Protein AF-A0A1L2ZPQ6-F1 (afdb_monomer_lite)

Structure (mmCIF, N/CA/C/O backbone):
data_AF-A0A1L2ZPQ6-F1
#
_entry.id   AF-A0A1L2ZPQ6-F1
#
loop_
_atom_site.group_PDB
_atom_site.id
_atom_site.type_symbol
_atom_site.label_atom_id
_atom_site.label_alt_id
_atom_site.label_comp_id
_atom_site.label_asym_id
_atom_site.label_entity_id
_atom_site.label_seq_id
_atom_site.pdbx_PDB_ins_code
_atom_site.Cartn_x
_atom_site.Cartn_y
_atom_site.Cartn_z
_atom_site.occupancy
_atom_site.B_iso_or_equiv
_atom_site.auth_seq_id
_atom_site.auth_comp_id
_atom_site.auth_asym_id
_atom_site.auth_atom_id
_atom_site.pdbx_PDB_model_num
ATOM 1 N N . MET A 1 1 ? -3.947 3.774 7.306 1.00 87.19 1 MET A N 1
ATOM 2 C CA . MET A 1 1 ? -2.747 2.980 7.645 1.00 87.19 1 MET A CA 1
ATOM 3 C C . MET A 1 1 ? -2.662 1.661 6.889 1.00 87.19 1 MET A C 1
ATOM 5 O O . MET A 1 1 ? -1.785 1.556 6.052 1.00 87.19 1 MET A O 1
ATOM 9 N N . LEU A 1 2 ? -3.541 0.666 7.101 1.00 93.00 2 LEU A N 1
ATOM 10 C CA . LEU A 1 2 ? -3.457 -0.593 6.323 1.00 93.00 2 LEU A CA 1
ATOM 11 C C . LEU A 1 2 ? -3.565 -0.360 4.811 1.00 93.00 2 LEU A C 1
ATOM 13 O O . LEU A 1 2 ? -2.777 -0.903 4.046 1.00 93.00 2 LEU A O 1
ATOM 17 N N . PHE A 1 3 ? -4.478 0.523 4.399 1.00 93.75 3 PHE A N 1
ATOM 18 C CA . PHE A 1 3 ? -4.581 0.934 3.002 1.00 93.75 3 PHE A CA 1
ATOM 19 C C . PHE A 1 3 ? -3.304 1.626 2.492 1.00 93.75 3 PHE A C 1
ATOM 21 O O . PHE A 1 3 ? -2.886 1.364 1.373 1.00 93.75 3 PHE A O 1
ATOM 28 N N . ASP A 1 4 ? -2.633 2.428 3.329 1.00 93.62 4 ASP A N 1
ATOM 29 C CA . ASP A 1 4 ? -1.338 3.042 2.990 1.00 93.62 4 ASP A CA 1
ATOM 30 C C . ASP A 1 4 ? -0.256 1.996 2.756 1.00 93.62 4 ASP A C 1
ATOM 32 O O . ASP A 1 4 ? 0.502 2.111 1.800 1.00 93.62 4 ASP A O 1
ATOM 36 N N . GLY A 1 5 ? -0.211 0.970 3.610 1.00 94.69 5 GLY A N 1
ATOM 37 C CA . GLY A 1 5 ? 0.672 -0.179 3.443 1.00 94.69 5 GLY A CA 1
ATOM 38 C C . GLY A 1 5 ? 0.410 -0.911 2.129 1.00 94.69 5 GLY A C 1
ATOM 39 O O . GLY A 1 5 ? 1.355 -1.162 1.391 1.00 94.69 5 GLY A O 1
ATOM 40 N N . LEU A 1 6 ? -0.861 -1.170 1.799 1.00 96.25 6 LEU A N 1
ATOM 41 C CA . LEU A 1 6 ? -1.262 -1.845 0.561 1.00 96.25 6 LEU A CA 1
ATOM 42 C C . LEU A 1 6 ? -0.762 -1.102 -0.687 1.00 96.25 6 LEU A C 1
ATOM 44 O O . LEU A 1 6 ? -0.126 -1.699 -1.551 1.00 96.25 6 LEU A O 1
ATOM 48 N N . ILE A 1 7 ? -1.009 0.209 -0.771 1.00 94.88 7 ILE A N 1
ATOM 49 C CA . ILE A 1 7 ? -0.643 1.009 -1.953 1.00 94.88 7 ILE A CA 1
ATOM 50 C C . ILE A 1 7 ? 0.782 1.584 -1.887 1.00 94.88 7 ILE A C 1
ATOM 52 O O . ILE A 1 7 ? 1.220 2.257 -2.820 1.00 94.88 7 ILE A O 1
ATOM 56 N N . GLY A 1 8 ? 1.510 1.360 -0.788 1.00 93.88 8 GLY A N 1
ATOM 57 C CA . GLY A 1 8 ? 2.850 1.904 -0.566 1.00 93.88 8 GLY A CA 1
ATOM 58 C C . GLY A 1 8 ? 2.895 3.433 -0.430 1.00 93.88 8 GLY A C 1
ATOM 59 O O . GLY A 1 8 ? 3.830 4.057 -0.928 1.00 93.88 8 GLY A O 1
ATOM 60 N N . ASN A 1 9 ? 1.897 4.055 0.207 1.00 94.38 9 ASN A N 1
ATOM 61 C CA . ASN A 1 9 ? 1.852 5.508 0.397 1.00 94.38 9 ASN A CA 1
ATOM 62 C C . ASN A 1 9 ? 2.708 5.960 1.594 1.00 94.38 9 ASN A C 1
ATOM 64 O O . ASN A 1 9 ? 2.244 5.989 2.734 1.00 94.38 9 ASN A O 1
ATOM 68 N N . THR A 1 10 ? 3.956 6.351 1.337 1.00 90.31 10 THR A N 1
ATOM 69 C CA . THR A 1 10 ? 4.882 6.821 2.385 1.00 90.31 10 THR A CA 1
ATOM 70 C C . THR A 1 10 ? 4.684 8.282 2.789 1.00 90.31 10 THR A C 1
ATOM 72 O O . THR A 1 10 ? 5.347 8.740 3.716 1.00 90.31 10 THR A O 1
ATOM 75 N N . ASP A 1 11 ? 3.804 9.017 2.110 1.00 89.88 11 ASP A N 1
ATOM 76 C CA . ASP A 1 11 ? 3.617 10.460 2.294 1.00 89.88 11 ASP A CA 1
ATOM 77 C C . ASP A 1 11 ? 2.333 10.796 3.068 1.00 89.88 11 ASP A C 1
ATOM 79 O O . ASP A 1 11 ? 1.702 11.835 2.895 1.00 89.88 11 ASP A O 1
ATOM 83 N N . ARG A 1 12 ? 1.883 9.886 3.937 1.00 88.06 12 ARG A N 1
ATOM 84 C CA . ARG A 1 12 ? 0.717 10.112 4.799 1.00 88.06 12 ARG A CA 1
ATOM 85 C C . ARG A 1 12 ? 1.096 11.025 5.975 1.00 88.06 12 ARG A C 1
ATOM 87 O O . ARG A 1 12 ? 1.412 10.529 7.049 1.00 88.06 12 ARG A O 1
ATOM 94 N N . HIS A 1 13 ? 1.050 12.343 5.778 1.00 86.12 13 HIS A N 1
ATOM 95 C CA . HIS A 1 13 ? 1.210 13.348 6.842 1.00 86.12 13 HIS A CA 1
ATOM 96 C C . HIS A 1 13 ? -0.142 13.937 7.291 1.00 86.12 13 HIS A C 1
ATOM 98 O O . HIS A 1 13 ? -1.192 13.598 6.742 1.00 86.12 13 HIS A O 1
ATOM 104 N N . SER A 1 14 ? -0.132 14.820 8.297 1.00 84.38 14 SER A N 1
ATOM 105 C CA . SER A 1 14 ? -1.335 15.388 8.938 1.00 84.38 14 SER A CA 1
ATOM 106 C C . SER A 1 14 ? -2.313 16.090 7.994 1.00 84.38 14 SER A C 1
ATOM 108 O O . SER A 1 14 ? -3.475 16.235 8.345 1.00 84.38 14 SER A O 1
ATOM 110 N N . ASN A 1 15 ? -1.862 16.515 6.812 1.00 84.38 15 ASN A N 1
ATOM 111 C CA . ASN A 1 15 ? -2.715 17.204 5.842 1.00 84.38 15 ASN A CA 1
ATOM 112 C C . ASN A 1 15 ? -3.335 16.238 4.825 1.00 84.38 15 ASN A C 1
ATOM 114 O O . ASN A 1 15 ? -4.235 16.647 4.106 1.00 84.38 15 ASN A O 1
ATOM 118 N N . ASN A 1 16 ? -2.898 14.972 4.783 1.00 88.31 16 ASN A N 1
ATOM 119 C CA . ASN A 1 16 ? -3.357 13.961 3.819 1.00 88.31 16 ASN A CA 1
ATOM 120 C C . ASN A 1 16 ? -4.459 13.061 4.401 1.00 88.31 16 ASN A C 1
ATOM 122 O O . ASN A 1 16 ? -4.679 11.939 3.944 1.00 88.31 16 ASN A O 1
ATOM 126 N N . TRP A 1 17 ? -5.118 13.518 5.462 1.00 88.69 17 TRP A N 1
ATOM 127 C CA . TRP A 1 17 ? -6.338 12.948 6.018 1.00 88.69 17 TRP A CA 1
ATOM 128 C C . TRP A 1 17 ? -7.066 14.038 6.804 1.00 88.69 17 TRP A C 1
ATOM 130 O O . TRP A 1 17 ? -6.463 15.022 7.225 1.00 88.69 17 TRP A O 1
ATOM 140 N N . ALA A 1 18 ? -8.371 13.879 6.990 1.00 91.19 18 ALA A N 1
ATOM 141 C CA . ALA A 1 18 ? -9.170 14.859 7.708 1.00 91.19 18 ALA A CA 1
ATOM 142 C C . ALA A 1 18 ? -10.317 14.188 8.458 1.00 91.19 18 ALA A C 1
ATOM 144 O O . ALA A 1 18 ? -10.703 13.052 8.170 1.00 91.19 18 ALA A O 1
ATOM 145 N N . ILE A 1 19 ? -10.874 14.923 9.413 1.00 92.94 19 ILE A N 1
ATOM 146 C CA . ILE A 1 19 ? -12.116 14.573 10.090 1.00 92.94 19 ILE A CA 1
ATOM 147 C C . ILE A 1 19 ? -13.196 15.514 9.568 1.00 92.94 19 ILE A C 1
ATOM 149 O O . ILE A 1 19 ? -13.073 16.732 9.670 1.00 92.94 19 ILE A O 1
ATOM 153 N N . GLU A 1 20 ? -14.268 14.945 9.033 1.00 92.94 20 GLU A N 1
ATOM 154 C CA . GLU A 1 20 ? -15.482 15.684 8.727 1.00 92.94 20 GLU A CA 1
ATOM 155 C C . GLU A 1 20 ? -16.216 16.004 10.027 1.00 92.94 20 GLU A C 1
ATOM 157 O O . GLU A 1 20 ? -16.639 15.112 10.776 1.00 92.94 20 GLU A O 1
ATOM 162 N N . VAL A 1 21 ? -16.375 17.301 10.282 1.00 92.88 21 VAL A N 1
ATOM 163 C CA . VAL A 1 21 ? -17.127 17.833 11.415 1.00 92.88 21 VAL A CA 1
ATOM 164 C C . VAL A 1 21 ? -18.413 18.435 10.874 1.00 92.88 21 VAL A C 1
ATOM 166 O O . VAL A 1 21 ? -18.398 19.376 10.086 1.00 92.88 21 VAL A O 1
ATOM 169 N N . THR A 1 22 ? -19.549 17.887 11.295 1.00 92.31 22 THR A N 1
ATOM 170 C CA . THR A 1 22 ? -20.865 18.474 11.028 1.00 92.31 22 THR A CA 1
ATOM 171 C C . THR A 1 22 ? -21.508 18.817 12.360 1.00 92.31 22 THR A C 1
ATOM 173 O O . THR A 1 22 ? -21.640 17.944 13.218 1.00 92.31 22 THR A O 1
ATOM 176 N N . LEU A 1 23 ? -21.915 20.078 12.534 1.00 91.94 23 LEU A N 1
ATOM 177 C CA . LEU A 1 23 ? -22.556 20.551 13.762 1.00 91.94 23 LEU A CA 1
ATOM 178 C C . LEU A 1 23 ? -23.740 19.648 14.141 1.00 91.94 23 LEU A C 1
ATOM 180 O O . LEU A 1 23 ? -24.589 19.327 13.309 1.00 91.94 23 LEU A O 1
ATOM 184 N N . GLY A 1 24 ? -23.766 19.207 15.399 1.00 90.69 24 GLY A N 1
ATOM 185 C CA . GLY A 1 24 ? -24.801 18.312 15.922 1.00 90.69 24 GLY A CA 1
ATOM 186 C C . GLY A 1 24 ? -24.706 16.849 15.464 1.00 90.69 24 GLY A C 1
ATOM 187 O O . GLY A 1 24 ? -25.579 16.057 15.811 1.00 90.69 24 GLY A O 1
ATOM 188 N N . LYS A 1 25 ? -23.670 16.450 14.711 1.00 92.06 25 LYS A N 1
ATOM 189 C CA . LYS A 1 25 ? -23.434 15.053 14.306 1.00 92.06 25 LYS A CA 1
ATOM 190 C C . LYS A 1 25 ? -22.112 14.530 14.860 1.00 92.06 25 LYS A C 1
ATOM 192 O O . LYS A 1 25 ? -21.226 15.282 15.249 1.00 92.06 25 LYS A O 1
ATOM 197 N N . LYS A 1 26 ? -21.975 13.201 14.875 1.00 92.69 26 LYS A N 1
ATOM 198 C CA . LYS A 1 26 ? -20.705 12.546 15.205 1.00 92.69 26 LYS A CA 1
ATOM 199 C C . LYS A 1 26 ? -19.673 12.844 14.121 1.00 92.69 26 LYS A C 1
ATOM 201 O O . LYS A 1 26 ? -19.978 12.695 12.937 1.00 92.69 26 LYS A O 1
ATOM 206 N N . ASN A 1 27 ? -18.465 13.180 14.557 1.00 94.19 27 ASN A N 1
ATOM 207 C CA . ASN A 1 27 ? -17.293 13.308 13.701 1.00 94.19 27 ASN A CA 1
ATOM 208 C C . ASN A 1 27 ? -17.046 12.006 12.929 1.00 94.19 27 ASN A C 1
ATOM 210 O O . ASN A 1 27 ? -17.218 10.909 13.472 1.00 94.19 27 ASN A O 1
ATOM 214 N N . ARG A 1 28 ? -16.640 12.128 11.665 1.00 92.44 28 ARG A N 1
ATOM 215 C CA . ARG A 1 28 ? -16.319 10.992 10.789 1.00 92.44 28 ARG A CA 1
ATOM 216 C C . ARG A 1 28 ? -14.964 11.209 10.143 1.00 92.44 28 ARG A C 1
ATOM 218 O O . ARG A 1 28 ? -14.554 12.345 9.945 1.00 92.44 28 ARG A O 1
ATOM 225 N N . LEU A 1 29 ? -14.270 10.128 9.806 1.00 90.56 29 LEU A N 1
ATOM 226 C CA . LEU A 1 29 ? -13.108 10.246 8.933 1.00 90.56 29 LEU A CA 1
ATOM 227 C C . LEU A 1 29 ? -13.599 10.684 7.548 1.00 90.56 29 LEU A C 1
ATOM 229 O O . LEU A 1 29 ? -14.547 10.086 7.032 1.00 90.56 29 LEU A O 1
ATOM 233 N N . ALA A 1 30 ? -12.969 11.706 6.975 1.00 91.75 30 ALA A N 1
ATOM 234 C CA . ALA A 1 30 ? -13.209 12.085 5.589 1.00 91.75 30 ALA A CA 1
ATOM 235 C C . ALA A 1 30 ? -12.848 10.917 4.649 1.00 91.75 30 ALA A C 1
ATOM 237 O O . ALA A 1 30 ? -12.008 10.078 5.009 1.00 91.75 30 ALA A O 1
ATOM 238 N N . PRO A 1 31 ? -13.426 10.850 3.437 1.00 89.81 31 PRO A N 1
ATOM 239 C CA . PRO A 1 31 ? -12.914 9.982 2.382 1.00 89.81 31 PRO A CA 1
ATOM 240 C C . PRO A 1 31 ? -11.397 10.137 2.246 1.00 89.81 31 PRO A C 1
ATOM 242 O O . PRO A 1 31 ? -10.868 11.234 2.403 1.00 89.81 31 PRO A O 1
ATOM 245 N N . SER A 1 32 ? -10.674 9.049 1.983 1.00 89.06 32 SER A N 1
ATOM 246 C CA . SER A 1 32 ? -9.223 9.137 1.826 1.00 89.06 32 SER A CA 1
ATOM 247 C C . SER A 1 32 ? -8.873 9.950 0.579 1.00 89.06 32 SER A C 1
ATOM 249 O O . SER A 1 32 ? -9.458 9.742 -0.483 1.00 89.06 32 SER A O 1
ATOM 251 N N . PHE A 1 33 ? -7.903 10.852 0.698 1.00 89.50 33 PHE A N 1
ATOM 252 C CA . PHE A 1 33 ? -7.455 11.707 -0.398 1.00 89.50 33 PHE A CA 1
ATOM 253 C C . PHE A 1 33 ? -5.927 11.799 -0.435 1.00 89.50 33 PHE A C 1
ATOM 255 O O . PHE A 1 33 ? -5.235 11.290 0.454 1.00 89.50 33 PHE A O 1
ATOM 262 N N . ASP A 1 34 ? -5.433 12.411 -1.510 1.00 87.19 34 ASP A N 1
ATOM 263 C CA . ASP A 1 34 ? -4.018 12.614 -1.820 1.00 87.19 34 ASP A CA 1
ATOM 264 C C . ASP A 1 34 ? -3.174 11.331 -1.701 1.00 87.19 34 ASP A C 1
ATOM 266 O O . ASP A 1 34 ? -2.559 11.001 -0.683 1.00 87.19 34 ASP A O 1
ATOM 270 N N . HIS A 1 35 ? -3.242 10.514 -2.751 1.00 88.38 35 HIS A N 1
ATOM 271 C CA . HIS A 1 35 ? -2.452 9.284 -2.892 1.00 88.38 35 HIS A CA 1
ATOM 272 C C . HIS A 1 35 ? -1.497 9.385 -4.085 1.00 88.38 35 HIS A C 1
ATOM 274 O O . HIS A 1 35 ? -1.035 8.371 -4.606 1.00 88.38 35 HIS A O 1
ATOM 280 N N . ALA A 1 36 ? -1.217 10.610 -4.544 1.00 84.25 36 ALA A N 1
ATOM 281 C CA . ALA A 1 36 ? -0.510 10.868 -5.794 1.00 84.25 36 ALA A CA 1
ATOM 282 C C . ALA A 1 36 ? 0.960 10.422 -5.771 1.00 84.25 36 ALA A C 1
ATOM 284 O O . ALA A 1 36 ? 1.587 10.363 -6.823 1.00 84.25 36 ALA A O 1
ATOM 285 N N . THR A 1 37 ? 1.508 10.095 -4.599 1.00 84.81 37 THR A N 1
ATOM 286 C CA . THR A 1 37 ? 2.884 9.618 -4.393 1.00 84.81 37 THR A CA 1
ATOM 287 C C . THR A 1 37 ? 2.979 8.101 -4.163 1.00 84.81 37 THR A C 1
ATOM 289 O O . THR A 1 37 ? 4.079 7.571 -3.999 1.00 84.81 37 THR A O 1
ATOM 292 N N . ALA A 1 38 ? 1.850 7.385 -4.190 1.00 91.06 38 ALA A N 1
ATOM 293 C CA . ALA A 1 38 ? 1.770 5.941 -3.971 1.00 91.06 38 ALA A CA 1
ATOM 294 C C . ALA A 1 38 ? 2.128 5.111 -5.226 1.00 91.06 38 ALA A C 1
ATOM 296 O O . ALA A 1 38 ? 2.460 5.643 -6.288 1.00 91.06 38 ALA A O 1
ATOM 297 N N . MET A 1 39 ? 2.055 3.778 -5.106 1.00 91.69 39 MET A N 1
ATOM 298 C CA . MET A 1 39 ? 2.137 2.820 -6.224 1.00 91.69 39 MET A CA 1
ATOM 299 C C . MET A 1 39 ? 3.411 2.942 -7.078 1.00 91.69 39 MET A C 1
ATOM 301 O O . MET A 1 39 ? 3.399 2.713 -8.286 1.00 91.69 39 MET A O 1
ATOM 305 N N . ALA A 1 40 ? 4.526 3.334 -6.453 1.00 90.56 40 ALA A N 1
ATOM 306 C CA . ALA A 1 40 ? 5.821 3.515 -7.111 1.00 90.56 40 ALA A CA 1
ATOM 307 C C . ALA A 1 40 ? 5.814 4.502 -8.300 1.00 90.56 40 ALA A C 1
ATOM 309 O O . ALA A 1 40 ? 6.672 4.415 -9.179 1.00 90.56 40 ALA A O 1
ATOM 310 N N . I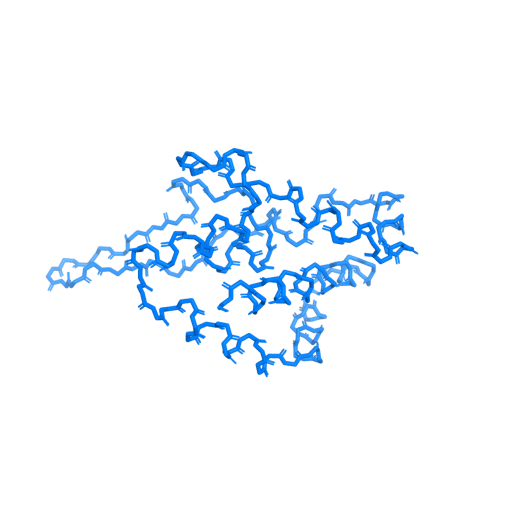LE A 1 41 ? 4.903 5.481 -8.323 1.00 86.94 41 ILE A N 1
ATOM 311 C CA . ILE A 1 41 ? 4.766 6.466 -9.415 1.00 86.94 41 ILE A CA 1
ATOM 312 C C . ILE A 1 41 ? 6.036 7.303 -9.678 1.00 86.94 41 ILE A C 1
ATOM 314 O O . ILE A 1 41 ? 6.269 7.803 -10.787 1.00 86.94 41 ILE A O 1
ATOM 318 N N . THR A 1 42 ? 6.897 7.429 -8.667 1.00 87.12 42 THR A N 1
ATOM 319 C CA . THR A 1 42 ? 8.203 8.096 -8.750 1.00 87.12 42 THR A CA 1
ATOM 320 C C . THR A 1 42 ? 9.277 7.231 -9.424 1.00 87.12 42 THR A C 1
ATOM 322 O O . THR A 1 42 ? 10.295 7.760 -9.872 1.00 87.12 42 THR A O 1
ATOM 325 N N . SER A 1 43 ? 9.053 5.922 -9.583 1.00 89.94 43 SER A N 1
ATOM 326 C CA . SER A 1 43 ? 9.931 5.018 -10.334 1.00 89.94 43 SER A CA 1
ATOM 327 C C . SER A 1 43 ? 9.641 5.130 -11.835 1.00 89.94 43 SER A C 1
ATOM 329 O O . SER A 1 43 ? 8.597 4.695 -12.334 1.00 89.94 43 SER A O 1
ATOM 331 N N . ARG A 1 44 ? 10.569 5.747 -12.574 1.00 89.75 44 ARG A N 1
ATOM 332 C CA . ARG A 1 44 ? 10.436 6.083 -14.004 1.00 89.75 44 ARG A CA 1
ATOM 333 C C . ARG A 1 44 ? 11.649 5.604 -14.809 1.00 89.75 44 ARG A C 1
ATOM 335 O O . ARG A 1 44 ? 12.706 5.349 -14.232 1.00 89.75 44 ARG A O 1
ATOM 342 N N . GLY A 1 45 ? 11.481 5.490 -16.130 1.00 91.75 45 GLY A N 1
ATOM 343 C CA . GLY A 1 45 ? 12.538 5.087 -17.068 1.00 91.75 45 GLY A CA 1
ATOM 344 C C . GLY A 1 45 ? 13.238 3.787 -16.661 1.00 91.75 45 GLY A C 1
ATOM 345 O O . GLY A 1 45 ? 12.592 2.863 -16.162 1.00 91.75 45 GLY A O 1
ATOM 346 N N . ALA A 1 46 ? 14.568 3.768 -16.773 1.00 92.56 46 ALA A N 1
ATOM 347 C CA . ALA A 1 46 ? 15.410 2.606 -16.477 1.00 92.56 46 ALA A CA 1
ATOM 348 C C . ALA A 1 46 ? 15.195 2.015 -15.071 1.00 92.56 46 ALA A C 1
ATOM 350 O O . ALA A 1 46 ? 15.273 0.802 -14.888 1.00 92.56 46 ALA A O 1
ATOM 351 N N . ARG A 1 47 ? 14.871 2.841 -14.061 1.00 92.19 47 ARG A N 1
ATOM 352 C CA . ARG A 1 47 ? 14.584 2.336 -12.706 1.00 92.19 47 ARG A CA 1
ATOM 353 C C . ARG A 1 47 ? 13.349 1.438 -12.694 1.00 92.19 47 ARG A C 1
ATOM 355 O O . ARG A 1 47 ? 13.345 0.424 -12.007 1.00 92.19 47 ARG A O 1
ATOM 362 N N . ARG A 1 48 ? 12.301 1.816 -13.429 1.00 94.44 48 ARG A N 1
ATOM 363 C CA . ARG A 1 48 ? 11.069 1.026 -13.538 1.00 94.44 48 ARG A CA 1
ATOM 364 C C . ARG A 1 48 ? 11.317 -0.264 -14.303 1.00 94.44 48 ARG A C 1
ATOM 366 O O . ARG A 1 48 ? 10.877 -1.314 -13.858 1.00 94.44 48 ARG A O 1
ATOM 373 N N . GLU A 1 49 ? 12.012 -0.172 -15.430 1.00 92.44 49 GLU A N 1
ATOM 374 C CA . GLU A 1 49 ? 12.348 -1.333 -16.258 1.00 92.44 49 GLU A CA 1
ATOM 375 C C . GLU A 1 49 ? 13.160 -2.353 -15.465 1.00 92.44 49 GLU A C 1
ATOM 377 O O . GLU A 1 49 ? 12.815 -3.530 -15.461 1.00 92.44 49 GLU A O 1
ATOM 382 N N . LYS A 1 50 ? 14.152 -1.888 -14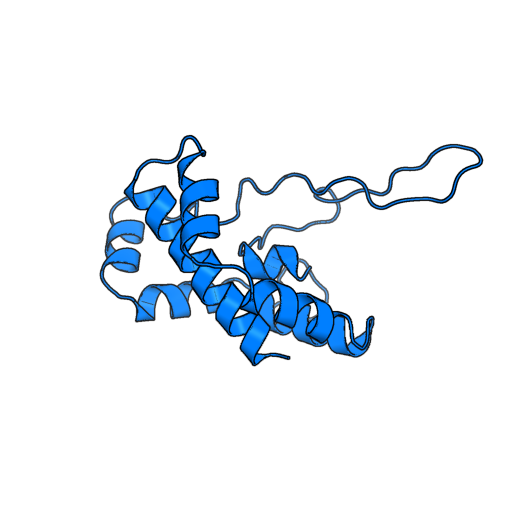.695 1.00 93.19 50 LYS A N 1
ATOM 383 C CA . LYS A 1 50 ? 14.926 -2.744 -13.796 1.00 93.19 50 LYS A CA 1
ATOM 384 C C . LYS A 1 50 ? 14.047 -3.442 -12.756 1.00 93.19 50 LYS A C 1
ATOM 386 O O . LYS A 1 50 ? 14.165 -4.647 -12.580 1.00 93.19 50 LYS A O 1
ATOM 391 N N . LEU A 1 51 ? 13.152 -2.706 -12.090 1.00 93.56 51 LEU A N 1
ATOM 392 C CA . LEU A 1 51 ? 12.232 -3.297 -11.109 1.00 93.56 51 LEU A CA 1
ATOM 393 C C . LEU A 1 51 ? 11.308 -4.344 -11.745 1.00 93.56 51 LEU A C 1
ATOM 395 O O . LEU A 1 51 ? 11.035 -5.363 -11.130 1.00 93.56 51 LEU A O 1
ATOM 399 N N . LEU A 1 52 ? 10.837 -4.108 -12.970 1.00 93.19 52 LEU A N 1
ATOM 400 C CA . LEU A 1 52 ? 9.962 -5.044 -13.682 1.00 93.19 52 LEU A CA 1
ATOM 401 C C . LEU A 1 52 ? 10.691 -6.275 -14.235 1.00 93.19 52 LEU A C 1
ATOM 403 O O . LEU A 1 52 ? 10.036 -7.277 -14.513 1.00 93.19 52 LEU A O 1
ATOM 407 N N . ALA A 1 53 ? 12.007 -6.196 -14.432 1.00 93.50 53 ALA A N 1
ATOM 408 C CA . ALA A 1 53 ? 12.825 -7.310 -14.903 1.00 93.50 53 ALA A CA 1
ATOM 409 C C . ALA A 1 53 ? 13.210 -8.288 -13.777 1.00 93.50 53 ALA A C 1
ATOM 411 O O . ALA A 1 53 ? 13.530 -9.441 -14.053 1.00 93.50 53 ALA A O 1
ATOM 412 N N . GLU A 1 54 ? 13.166 -7.845 -12.518 1.00 91.81 54 GLU A N 1
ATOM 413 C CA . GLU A 1 54 ? 13.621 -8.603 -11.351 1.00 91.81 54 GLU A CA 1
ATOM 414 C C . GLU A 1 54 ? 12.492 -8.696 -10.306 1.00 91.81 54 GLU A C 1
ATOM 416 O O . GLU A 1 54 ? 12.321 -7.758 -9.523 1.00 91.81 54 GLU A O 1
ATOM 421 N N . PRO A 1 55 ? 11.743 -9.816 -10.220 1.00 82.88 55 PRO A N 1
ATOM 422 C CA . PRO A 1 55 ? 10.655 -9.969 -9.245 1.00 82.88 55 PRO A CA 1
ATOM 423 C C . PRO A 1 55 ? 11.086 -9.694 -7.795 1.00 82.88 55 PRO A C 1
ATOM 425 O O . PRO A 1 55 ? 10.403 -8.980 -7.064 1.00 82.88 55 PRO A O 1
ATOM 428 N N . GLN A 1 56 ? 12.276 -10.164 -7.399 1.00 91.19 56 GLN A N 1
ATOM 429 C CA . GLN A 1 56 ? 12.843 -9.878 -6.075 1.00 91.19 56 GLN A CA 1
ATOM 430 C C . GLN A 1 56 ? 13.078 -8.374 -5.848 1.00 91.19 56 GLN A C 1
ATOM 432 O O . GLN A 1 56 ? 12.909 -7.871 -4.738 1.00 91.19 56 GLN A O 1
ATOM 437 N N . GLY A 1 57 ? 13.400 -7.625 -6.906 1.00 91.62 57 GLY A N 1
ATOM 438 C CA . GLY A 1 57 ? 13.571 -6.176 -6.852 1.00 91.62 57 GLY A CA 1
ATOM 439 C C . GLY A 1 57 ? 12.284 -5.435 -6.479 1.00 91.62 57 GLY A C 1
ATOM 440 O O . GLY A 1 57 ? 12.355 -4.387 -5.833 1.00 91.62 57 GLY A O 1
ATOM 441 N N . ILE A 1 58 ? 11.113 -5.981 -6.825 1.00 94.06 58 ILE A N 1
ATOM 442 C CA . ILE A 1 58 ? 9.803 -5.431 -6.439 1.00 94.06 58 ILE A CA 1
ATOM 443 C C . ILE A 1 58 ? 9.590 -5.583 -4.934 1.00 94.06 58 ILE A C 1
ATOM 445 O O . ILE A 1 58 ? 9.258 -4.600 -4.268 1.00 94.06 58 ILE A O 1
ATOM 449 N N . PHE A 1 59 ? 9.848 -6.773 -4.387 1.00 94.38 59 PHE A N 1
ATOM 450 C CA . PHE A 1 59 ? 9.769 -7.015 -2.946 1.00 94.38 59 PHE A CA 1
ATOM 451 C C . PHE A 1 59 ? 10.737 -6.107 -2.176 1.00 94.38 59 PHE A C 1
ATOM 453 O O . PHE A 1 59 ? 10.327 -5.372 -1.275 1.00 94.38 59 PHE A O 1
ATOM 460 N N . ASP A 1 60 ? 12.005 -6.067 -2.592 1.00 94.12 60 ASP A N 1
ATOM 461 C CA . ASP A 1 60 ? 13.041 -5.235 -1.973 1.00 94.12 60 ASP A CA 1
ATOM 462 C C . ASP A 1 60 ? 12.704 -3.739 -2.036 1.00 94.12 60 ASP A C 1
ATOM 464 O O . ASP A 1 60 ? 13.059 -2.963 -1.143 1.00 94.12 60 ASP A O 1
ATOM 468 N N . PHE A 1 61 ? 12.033 -3.304 -3.103 1.00 93.75 61 PHE A N 1
ATOM 469 C CA . PHE A 1 61 ? 11.507 -1.951 -3.216 1.00 93.75 61 PHE A CA 1
ATOM 470 C C . PHE A 1 61 ? 10.344 -1.724 -2.241 1.00 93.75 61 PHE A C 1
ATOM 472 O O . PHE A 1 61 ? 10.334 -0.715 -1.532 1.00 93.75 61 PHE A O 1
ATOM 479 N N . ALA A 1 62 ? 9.393 -2.654 -2.166 1.00 94.06 62 ALA A N 1
ATOM 480 C CA . ALA A 1 62 ? 8.205 -2.547 -1.325 1.00 94.06 62 ALA A CA 1
ATOM 481 C C . ALA A 1 62 ? 8.547 -2.504 0.176 1.00 94.06 62 ALA A C 1
ATOM 483 O O . ALA A 1 62 ? 8.000 -1.681 0.913 1.00 94.06 62 ALA A O 1
ATOM 484 N N . VAL A 1 63 ? 9.510 -3.307 0.646 1.00 93.94 63 VAL A N 1
ATOM 485 C CA . VAL A 1 63 ? 9.956 -3.285 2.057 1.00 93.94 63 VAL A CA 1
ATOM 486 C C . VAL A 1 63 ? 10.701 -1.996 2.431 1.00 93.94 63 VAL A C 1
ATOM 488 O O . VAL A 1 63 ? 10.764 -1.624 3.605 1.00 93.94 63 VAL A O 1
ATOM 491 N N . LYS A 1 64 ? 11.245 -1.269 1.444 1.00 92.50 64 LYS A N 1
ATOM 492 C CA . LYS A 1 64 ? 11.909 0.029 1.653 1.00 92.50 64 LYS A CA 1
ATOM 493 C C . LYS A 1 64 ? 10.929 1.189 1.817 1.00 92.50 64 LYS A C 1
ATOM 495 O O . LYS A 1 64 ? 11.363 2.263 2.236 1.00 92.50 64 LYS A O 1
ATOM 500 N N . ALA A 1 65 ? 9.638 1.003 1.545 1.00 91.38 65 ALA A N 1
ATOM 501 C CA . ALA A 1 65 ? 8.614 1.985 1.884 1.00 91.38 65 ALA A CA 1
ATOM 502 C C . ALA A 1 65 ? 8.476 2.060 3.415 1.00 91.38 65 ALA A C 1
ATOM 504 O O . ALA A 1 65 ? 7.824 1.218 4.025 1.00 91.38 65 ALA A O 1
ATOM 505 N N . ARG A 1 66 ? 9.149 3.025 4.056 1.00 93.19 66 ARG A N 1
ATOM 506 C CA . ARG A 1 66 ? 9.207 3.164 5.523 1.00 93.19 66 ARG A CA 1
ATOM 507 C C . ARG A 1 66 ? 8.054 4.004 6.073 1.00 93.19 66 ARG A C 1
ATOM 509 O O . ARG A 1 66 ? 7.632 4.967 5.437 1.00 93.19 66 ARG A O 1
ATOM 516 N N . ALA A 1 67 ? 7.626 3.713 7.300 1.00 93.44 67 ALA A N 1
ATOM 517 C CA . ALA A 1 67 ? 6.585 4.455 8.020 1.00 93.44 67 ALA A CA 1
ATOM 518 C C . ALA A 1 67 ? 7.103 5.773 8.643 1.00 93.44 67 ALA A C 1
ATOM 520 O O . ALA A 1 67 ? 6.819 6.076 9.794 1.00 93.44 67 ALA A O 1
ATOM 521 N N . ARG A 1 68 ? 7.886 6.569 7.901 1.00 92.12 68 ARG A N 1
ATOM 522 C CA . ARG A 1 68 ? 8.611 7.744 8.439 1.00 92.12 68 ARG A CA 1
ATOM 523 C C . ARG A 1 68 ? 7.718 8.843 9.015 1.00 92.12 68 ARG A C 1
ATOM 525 O O . ARG A 1 68 ? 8.180 9.588 9.867 1.00 92.12 68 ARG A O 1
ATOM 532 N N . GLN A 1 69 ? 6.480 8.937 8.539 1.00 90.94 69 GLN A N 1
ATOM 533 C CA . GLN A 1 69 ? 5.502 9.925 9.002 1.00 90.94 69 GLN A CA 1
ATOM 534 C C . GLN A 1 69 ? 4.833 9.534 10.329 1.00 90.94 69 GLN A C 1
ATOM 536 O O . GLN A 1 69 ? 4.014 10.288 10.846 1.00 90.94 69 GLN A O 1
ATOM 541 N N . PHE A 1 70 ? 5.153 8.355 10.869 1.00 90.25 70 PHE A N 1
ATOM 542 C CA . PHE A 1 70 ? 4.566 7.834 12.094 1.00 90.25 70 PHE A CA 1
ATOM 543 C C . PHE A 1 70 ? 5.623 7.705 13.190 1.00 90.25 70 PHE A C 1
ATOM 545 O O . PHE A 1 70 ? 6.783 7.370 12.925 1.00 90.25 70 PHE A O 1
ATOM 552 N N . GLU A 1 71 ? 5.200 7.952 14.427 1.00 89.75 71 GLU A N 1
ATOM 553 C CA . GLU A 1 71 ? 6.029 7.789 15.620 1.00 89.75 71 GLU A CA 1
ATOM 554 C C . GLU A 1 71 ? 6.595 6.363 15.683 1.00 89.75 71 GLU A C 1
ATOM 556 O O . GLU A 1 71 ? 5.883 5.390 15.420 1.00 89.75 71 GLU A O 1
ATOM 561 N N . ASP A 1 72 ? 7.903 6.247 15.930 1.00 89.75 72 ASP A N 1
ATOM 562 C CA . ASP A 1 72 ? 8.673 4.993 15.914 1.00 89.75 72 ASP A CA 1
ATOM 563 C C . ASP A 1 72 ? 8.599 4.173 14.608 1.00 89.75 72 ASP A C 1
ATOM 565 O O . ASP A 1 72 ? 8.912 2.977 14.569 1.00 89.75 72 ASP A O 1
ATOM 569 N N . GLY A 1 73 ? 8.199 4.802 13.498 1.00 91.25 73 GLY A N 1
ATOM 570 C CA . GLY A 1 73 ? 8.011 4.135 12.210 1.00 91.25 73 GLY A CA 1
ATOM 571 C C . GLY A 1 73 ? 9.232 4.121 11.287 1.00 91.25 73 GLY A C 1
ATOM 572 O O . GLY A 1 73 ? 9.241 3.398 10.290 1.00 91.25 73 GLY A O 1
ATOM 573 N N . GLN A 1 74 ? 10.292 4.874 11.597 1.00 90.38 74 GLN A N 1
ATOM 574 C CA . GLN A 1 74 ? 11.426 5.067 10.678 1.00 90.38 74 GLN A CA 1
ATOM 575 C C . GLN A 1 74 ? 12.176 3.771 10.326 1.00 90.38 74 GLN A C 1
ATOM 577 O O . GLN A 1 74 ? 12.660 3.622 9.201 1.00 90.38 74 GLN A O 1
ATOM 582 N N . SER A 1 75 ? 12.249 2.827 11.266 1.00 91.50 75 SER A N 1
ATOM 583 C CA . SER A 1 75 ? 12.944 1.543 11.112 1.00 91.50 75 SER A CA 1
ATOM 584 C C . SER A 1 75 ? 12.053 0.418 10.584 1.00 91.50 75 SER A C 1
ATOM 586 O O . SER A 1 75 ? 12.552 -0.666 10.286 1.00 91.50 75 SER A O 1
ATOM 588 N N . LYS A 1 76 ? 10.749 0.656 10.407 1.00 94.19 76 LYS A N 1
ATOM 589 C CA . LYS A 1 76 ? 9.774 -0.357 9.983 1.00 94.19 76 LYS A CA 1
ATOM 590 C C . LYS A 1 76 ? 9.290 -0.074 8.570 1.00 94.19 76 LYS A C 1
ATOM 592 O O . LYS A 1 76 ? 9.174 1.085 8.161 1.00 94.19 76 LYS A O 1
ATOM 597 N N . SER A 1 77 ? 9.038 -1.128 7.799 1.00 95.38 77 SER A N 1
ATOM 598 C CA . SER A 1 77 ? 8.290 -0.940 6.560 1.00 95.38 77 SER A CA 1
ATOM 599 C C . SER A 1 77 ? 6.858 -0.509 6.899 1.00 95.38 77 SER A C 1
ATOM 601 O O . SER A 1 77 ? 6.360 -0.751 8.001 1.00 95.38 77 SER A O 1
ATOM 603 N N . LEU A 1 78 ? 6.191 0.153 5.961 1.00 95.25 78 LEU A N 1
ATOM 604 C CA . LEU A 1 78 ? 4.851 0.687 6.158 1.00 95.25 78 LEU A CA 1
ATOM 605 C C . LEU A 1 78 ? 3.821 -0.419 6.418 1.00 95.25 78 LEU A C 1
ATOM 607 O O . LEU A 1 78 ? 2.936 -0.234 7.250 1.00 95.25 78 LEU A O 1
ATOM 611 N N . VAL A 1 79 ? 3.974 -1.574 5.762 1.00 96.75 79 VAL A N 1
ATOM 612 C CA . VAL A 1 79 ? 3.144 -2.764 6.001 1.00 96.75 79 VAL A CA 1
ATOM 613 C C . VAL A 1 79 ? 3.342 -3.281 7.426 1.00 96.75 79 VAL A C 1
ATOM 615 O O . VAL A 1 79 ? 2.364 -3.384 8.163 1.00 96.75 79 VAL A O 1
ATOM 618 N N . ASP A 1 80 ? 4.587 -3.520 7.851 1.00 95.94 80 ASP A N 1
ATOM 619 C CA . ASP A 1 80 ? 4.862 -4.091 9.179 1.00 95.94 80 ASP A CA 1
ATOM 620 C C . ASP A 1 80 ? 4.413 -3.139 10.293 1.00 95.94 80 ASP A C 1
ATOM 622 O O . ASP A 1 80 ? 3.854 -3.564 11.307 1.00 95.94 80 ASP A O 1
ATOM 626 N N . TYR A 1 81 ? 4.622 -1.833 10.089 1.00 95.81 81 TYR A N 1
ATOM 627 C CA . TYR A 1 81 ? 4.140 -0.805 11.002 1.00 95.81 81 TYR A CA 1
ATOM 628 C C . TYR A 1 81 ? 2.611 -0.821 11.090 1.00 95.81 81 TYR A C 1
ATOM 630 O O . TYR A 1 81 ? 2.062 -0.891 12.187 1.00 95.81 81 TYR A O 1
ATOM 638 N N . ALA A 1 82 ? 1.911 -0.795 9.950 1.00 94.88 82 ALA A N 1
ATOM 639 C CA . ALA A 1 82 ? 0.452 -0.787 9.919 1.00 94.88 82 ALA A CA 1
ATOM 640 C C . ALA A 1 82 ? -0.153 -2.065 10.524 1.00 94.88 82 ALA A C 1
ATOM 642 O O . ALA A 1 82 ? -1.158 -1.985 11.236 1.00 94.88 82 ALA A O 1
ATOM 643 N N . ALA A 1 83 ? 0.456 -3.227 10.283 1.00 95.00 83 ALA A N 1
ATOM 644 C CA . ALA A 1 83 ? 0.043 -4.495 10.872 1.00 95.00 83 ALA A CA 1
ATOM 645 C C . ALA A 1 83 ? 0.255 -4.508 12.394 1.00 95.00 83 ALA A C 1
ATOM 647 O O . ALA A 1 83 ? -0.672 -4.828 13.140 1.00 95.00 83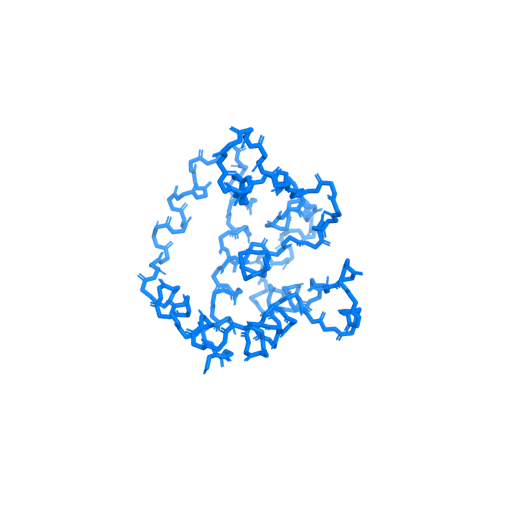 ALA A O 1
ATOM 648 N N . GLY A 1 84 ? 1.435 -4.089 12.868 1.00 94.56 84 GLY A N 1
ATOM 649 C CA . GLY A 1 84 ? 1.736 -3.978 14.297 1.00 94.56 84 GLY A CA 1
ATOM 650 C C . GLY A 1 84 ? 0.798 -3.013 15.022 1.00 94.56 84 GLY A C 1
ATOM 651 O O . GLY A 1 84 ? 0.200 -3.380 16.032 1.00 94.56 84 GLY A O 1
ATOM 652 N N . PHE A 1 85 ? 0.587 -1.825 14.451 1.00 93.56 85 PHE A N 1
ATOM 653 C CA . PHE A 1 85 ? -0.360 -0.838 14.970 1.00 93.56 85 PHE A CA 1
ATOM 654 C C . PHE A 1 85 ? -1.784 -1.406 15.043 1.00 93.56 85 PHE A C 1
ATOM 656 O O . PHE A 1 85 ? -2.467 -1.267 16.056 1.00 93.56 85 PHE A O 1
ATOM 663 N N . SER A 1 86 ? -2.230 -2.100 13.990 1.00 93.94 86 SER A N 1
ATOM 664 C CA . SER A 1 86 ? -3.568 -2.701 13.952 1.00 93.94 86 SER A CA 1
ATOM 665 C C . SER A 1 86 ? -3.741 -3.781 15.020 1.00 93.94 86 SER A C 1
ATOM 667 O O . SER A 1 86 ? -4.785 -3.821 15.661 1.00 93.94 86 SER A O 1
ATOM 669 N N . ARG A 1 87 ? -2.727 -4.622 15.263 1.00 93.31 87 ARG A N 1
ATOM 670 C CA . ARG A 1 87 ? -2.769 -5.620 16.347 1.00 93.31 87 ARG A CA 1
ATOM 671 C C . ARG A 1 87 ? -2.889 -4.974 17.725 1.00 93.31 87 ARG A C 1
ATOM 673 O O . ARG A 1 87 ? -3.637 -5.475 18.555 1.00 93.31 87 ARG A O 1
ATOM 680 N N . GLN A 1 88 ? -2.180 -3.872 17.949 1.00 93.81 88 GLN A N 1
ATOM 681 C CA . GLN A 1 88 ? -2.148 -3.197 19.242 1.00 93.81 88 GLN A CA 1
ATOM 682 C C . GLN A 1 88 ? -3.431 -2.407 19.533 1.00 93.81 88 GLN A C 1
ATOM 684 O O . GLN A 1 88 ? -3.977 -2.504 20.628 1.00 93.81 88 GLN A O 1
ATOM 689 N N . PHE A 1 89 ? -3.918 -1.628 18.565 1.00 92.69 89 PHE A N 1
ATOM 690 C CA . PHE A 1 89 ? -4.972 -0.632 18.799 1.00 92.69 89 PHE A CA 1
ATOM 691 C C . PHE A 1 89 ? -6.323 -0.990 18.182 1.00 92.69 89 PHE A C 1
ATOM 693 O O . PHE A 1 89 ? -7.329 -0.348 18.478 1.00 92.69 89 PHE A O 1
ATOM 700 N N . ALA A 1 90 ? -6.371 -2.008 17.324 1.00 90.38 90 ALA A N 1
ATOM 701 C CA . ALA A 1 90 ? -7.610 -2.479 16.726 1.00 90.38 90 ALA A CA 1
ATOM 702 C C . ALA A 1 90 ? -7.628 -4.015 16.576 1.00 90.38 90 ALA A C 1
ATOM 704 O O . ALA A 1 90 ? -7.701 -4.519 15.447 1.00 90.38 90 ALA A O 1
ATOM 705 N N . PRO A 1 91 ? -7.571 -4.775 17.692 1.00 90.19 91 PRO A N 1
ATOM 706 C CA . PRO A 1 91 ? -7.531 -6.235 17.657 1.00 90.19 91 PRO A CA 1
ATOM 707 C C . PRO A 1 91 ? -8.627 -6.827 16.763 1.00 90.19 91 PRO A C 1
ATOM 709 O O . PRO A 1 91 ? -9.764 -6.353 16.736 1.00 90.19 91 PRO A O 1
ATOM 712 N N . GLY A 1 92 ? -8.267 -7.834 15.966 1.00 90.94 92 GLY A N 1
ATOM 713 C CA . GLY A 1 92 ? -9.163 -8.467 14.993 1.00 90.94 92 GLY A CA 1
ATOM 714 C C . GLY A 1 92 ? -9.392 -7.679 13.696 1.00 90.94 92 GLY A C 1
ATOM 715 O O . GLY A 1 92 ? -9.813 -8.269 12.702 1.00 90.94 92 GLY A O 1
ATOM 716 N N . ARG A 1 93 ? -9.068 -6.375 13.623 1.00 92.31 93 ARG A N 1
ATOM 717 C CA . ARG A 1 93 ? -9.185 -5.621 12.359 1.00 92.31 93 ARG A CA 1
ATOM 718 C C . ARG A 1 93 ? -8.160 -6.055 11.325 1.00 92.31 93 ARG A C 1
ATOM 720 O O . ARG A 1 93 ? -8.514 -6.089 10.153 1.00 92.31 93 ARG A O 1
ATOM 727 N N . LEU A 1 94 ? -6.934 -6.387 11.740 1.00 94.25 94 LEU A N 1
ATOM 728 C CA . LEU A 1 94 ? -5.923 -6.910 10.817 1.00 94.25 94 LEU A CA 1
ATOM 729 C C . LEU A 1 94 ? -6.442 -8.176 10.127 1.00 94.25 94 LEU A C 1
ATOM 731 O O . LEU A 1 94 ? -6.471 -8.210 8.906 1.00 94.25 94 LEU A O 1
ATOM 735 N N . SER A 1 95 ? -6.955 -9.132 10.906 1.00 94.81 95 SER A N 1
ATOM 736 C CA . SER A 1 95 ? -7.588 -10.360 10.412 1.00 94.81 95 SER A CA 1
ATOM 737 C C . SER A 1 95 ? -8.716 -10.092 9.425 1.00 94.81 95 SER A C 1
ATOM 739 O O . SER A 1 95 ? -8.672 -10.532 8.280 1.00 94.81 95 SER A O 1
ATOM 741 N N . ALA A 1 96 ? -9.684 -9.263 9.825 1.00 95.00 96 ALA A N 1
ATOM 742 C CA . ALA A 1 96 ? -10.828 -8.944 8.981 1.00 95.00 96 ALA A CA 1
ATOM 743 C C . ALA A 1 96 ? -10.432 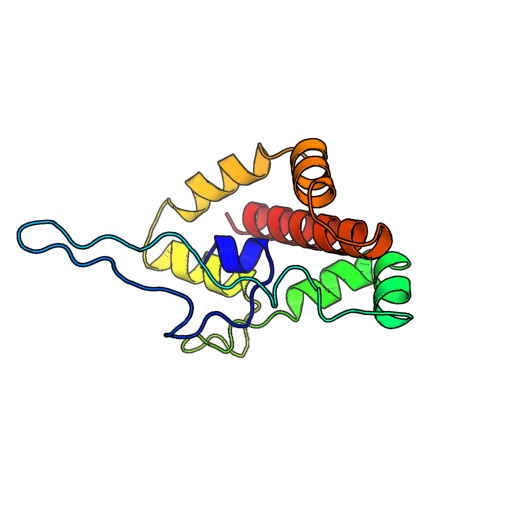-8.284 7.647 1.00 95.00 96 ALA A C 1
ATOM 745 O O . ALA A 1 96 ? -11.125 -8.456 6.645 1.00 95.00 96 ALA A O 1
ATOM 746 N N . TRP A 1 97 ? -9.350 -7.499 7.626 1.00 95.25 97 TRP A N 1
ATOM 747 C CA . TRP A 1 97 ? -8.826 -6.914 6.393 1.00 95.25 97 TRP A CA 1
ATOM 748 C C . TRP A 1 97 ? -7.980 -7.901 5.593 1.00 95.25 97 TRP A C 1
ATOM 750 O O . TRP A 1 97 ? -8.142 -7.949 4.379 1.00 95.25 97 TRP A O 1
ATOM 760 N N . ALA A 1 98 ? -7.143 -8.705 6.246 1.00 95.69 98 ALA A N 1
ATOM 761 C CA . ALA A 1 98 ? -6.344 -9.743 5.609 1.00 95.69 98 ALA A CA 1
ATOM 762 C C . ALA A 1 98 ? -7.235 -10.739 4.857 1.00 95.69 98 ALA A C 1
ATOM 764 O O . ALA A 1 98 ? -7.016 -10.938 3.671 1.00 95.69 98 ALA A O 1
ATOM 765 N N . SER A 1 99 ? -8.323 -11.234 5.456 1.00 96.12 99 SER A N 1
ATOM 766 C CA . SER A 1 99 ? -9.259 -12.136 4.762 1.00 96.12 99 SER A CA 1
ATOM 767 C C . SER A 1 99 ? -9.922 -11.495 3.535 1.00 96.12 99 SER A C 1
ATOM 769 O O . SER A 1 99 ? -10.164 -12.156 2.529 1.00 96.12 99 SER A O 1
ATOM 771 N N . LYS A 1 100 ? -10.212 -10.186 3.577 1.00 95.88 100 LYS A N 1
ATOM 772 C CA . LYS A 1 100 ? -10.739 -9.463 2.403 1.00 95.88 100 LYS A CA 1
ATOM 773 C C . LYS A 1 100 ? -9.690 -9.306 1.308 1.00 95.88 100 LYS A C 1
ATOM 775 O O . LYS A 1 100 ? -10.033 -9.349 0.133 1.00 95.88 100 LYS A O 1
ATOM 780 N N . LEU A 1 101 ? -8.442 -9.069 1.702 1.00 96.12 101 LEU A N 1
ATOM 781 C CA . LEU A 1 101 ? -7.313 -8.934 0.790 1.00 96.12 101 LEU A CA 1
ATOM 782 C C . LEU A 1 101 ? -6.935 -10.277 0.168 1.00 96.12 101 LEU A C 1
ATOM 784 O O . LEU A 1 101 ? -6.649 -10.319 -1.017 1.00 96.12 101 LEU A O 1
ATOM 788 N N . GLU A 1 102 ? -7.013 -11.369 0.916 1.00 96.06 102 GLU A N 1
ATOM 789 C CA . GLU A 1 102 ? -6.829 -12.729 0.407 1.00 96.06 102 GLU A CA 1
ATOM 790 C C . GLU A 1 102 ? -7.878 -13.078 -0.662 1.00 96.06 102 GLU A C 1
ATOM 792 O O . GLU A 1 102 ? -7.553 -13.648 -1.699 1.00 96.06 102 GLU A O 1
ATOM 797 N N . ALA A 1 103 ? -9.128 -12.644 -0.470 1.00 95.94 103 ALA A N 1
ATOM 798 C CA . ALA A 1 103 ? -10.191 -12.799 -1.463 1.00 95.94 103 ALA A CA 1
ATOM 799 C C . ALA A 1 103 ? -10.089 -11.824 -2.659 1.00 95.94 103 ALA A C 1
ATOM 801 O O . ALA A 1 103 ? -10.828 -11.969 -3.639 1.00 95.94 103 ALA A O 1
ATOM 802 N N . LEU A 1 104 ? -9.216 -10.810 -2.594 1.00 95.75 104 LEU A N 1
ATOM 803 C CA . LEU A 1 104 ? -9.040 -9.834 -3.667 1.00 95.75 104 LEU A CA 1
ATOM 804 C C . LEU A 1 104 ? -8.183 -10.438 -4.780 1.00 95.75 104 LEU A C 1
ATOM 806 O O . LEU A 1 104 ? -6.963 -10.542 -4.659 1.00 95.75 104 LEU A O 1
ATOM 810 N N . ARG A 1 105 ? -8.832 -10.795 -5.886 1.00 96.44 105 ARG A N 1
ATOM 811 C CA . ARG A 1 105 ? -8.183 -11.418 -7.041 1.00 96.44 105 ARG A CA 1
ATOM 812 C C . ARG A 1 105 ? -7.295 -10.451 -7.830 1.00 96.44 105 ARG A C 1
ATOM 814 O O . ARG A 1 105 ? -7.556 -9.249 -7.901 1.00 96.44 105 ARG A O 1
ATOM 821 N N . ASP A 1 106 ? -6.286 -11.014 -8.485 1.00 96.75 106 ASP A N 1
ATOM 822 C CA . ASP A 1 106 ? -5.325 -10.285 -9.317 1.00 96.75 106 ASP A CA 1
ATOM 823 C C . ASP A 1 106 ? -5.976 -9.552 -10.496 1.00 96.75 106 ASP A C 1
ATOM 825 O O . ASP A 1 106 ? -5.640 -8.397 -10.747 1.00 96.75 106 ASP A O 1
ATOM 829 N N . ASP A 1 107 ? -6.947 -10.177 -11.169 1.00 96.25 107 ASP A N 1
ATOM 830 C CA . ASP A 1 107 ? -7.665 -9.594 -12.313 1.00 96.25 107 ASP A CA 1
ATOM 831 C C . ASP A 1 107 ? -8.419 -8.314 -11.929 1.00 96.25 107 ASP A C 1
ATOM 833 O O . ASP A 1 107 ? -8.492 -7.364 -12.709 1.00 96.25 107 ASP A O 1
ATOM 837 N N . VAL A 1 108 ? -8.942 -8.257 -10.701 1.00 95.81 108 VAL A N 1
ATOM 838 C CA . VAL A 1 108 ? -9.620 -7.067 -10.172 1.00 95.81 108 VAL A CA 1
ATOM 839 C C . VAL A 1 108 ? -8.619 -5.935 -9.944 1.00 95.81 108 VAL A C 1
ATOM 841 O O . VAL A 1 108 ? -8.893 -4.798 -10.326 1.00 95.81 108 VAL A O 1
ATOM 844 N N . ILE A 1 109 ? -7.455 -6.231 -9.357 1.00 94.94 109 ILE A N 1
ATOM 845 C CA . ILE A 1 109 ? -6.389 -5.239 -9.138 1.00 94.94 109 ILE A CA 1
ATOM 846 C C . ILE A 1 109 ? -5.922 -4.680 -10.483 1.00 94.94 109 ILE A C 1
ATOM 848 O O . ILE A 1 109 ? -5.885 -3.465 -10.674 1.00 94.94 109 ILE A O 1
ATOM 852 N N . GLU A 1 110 ? -5.610 -5.564 -11.427 1.00 94.38 110 GLU A N 1
ATOM 853 C CA . GLU A 1 110 ? -5.143 -5.185 -12.757 1.00 94.38 110 GLU A CA 1
ATOM 854 C C . GLU A 1 110 ? -6.191 -4.366 -13.511 1.00 94.38 110 GLU A C 1
ATOM 856 O O . GLU A 1 110 ? -5.851 -3.327 -14.070 1.00 94.38 110 GLU A O 1
ATOM 861 N N . SER A 1 111 ? -7.467 -4.768 -13.477 1.00 93.62 111 SER A N 1
ATOM 862 C CA . SER A 1 111 ? -8.556 -4.030 -14.127 1.00 93.62 111 SER A CA 1
ATOM 863 C C . SER A 1 111 ? -8.724 -2.621 -13.553 1.00 93.62 111 SER A C 1
ATOM 865 O O . SER A 1 111 ? -8.853 -1.658 -14.311 1.00 93.62 111 SER A O 1
ATOM 867 N N . LEU A 1 112 ? -8.673 -2.468 -12.225 1.00 93.06 112 LEU A N 1
ATOM 868 C CA . LEU A 1 112 ? -8.764 -1.157 -11.576 1.00 93.06 112 LEU A CA 1
ATOM 869 C C . LEU A 1 112 ? -7.587 -0.254 -11.954 1.00 93.06 112 LEU A C 1
ATOM 871 O O . LEU A 1 112 ? -7.773 0.934 -12.212 1.00 93.06 112 LEU A O 1
ATOM 875 N N . ILE A 1 113 ? -6.376 -0.809 -12.026 1.00 91.75 113 ILE A N 1
ATOM 876 C CA . ILE A 1 113 ? -5.190 -0.051 -12.426 1.00 91.75 113 ILE A CA 1
ATOM 877 C C . ILE A 1 113 ? -5.219 0.280 -13.923 1.00 91.75 113 ILE A C 1
ATOM 879 O O . ILE A 1 113 ? -4.832 1.382 -14.305 1.00 91.75 113 ILE A O 1
ATOM 883 N N . GLN A 1 114 ? -5.714 -0.610 -14.781 1.00 87.88 114 GLN A N 1
ATOM 884 C CA . GLN A 1 114 ? -5.864 -0.351 -16.218 1.00 87.88 114 GLN A CA 1
ATOM 885 C C . GLN A 1 114 ? -6.865 0.769 -16.527 1.00 87.88 114 GLN A C 1
ATOM 887 O O . GLN A 1 114 ? -6.719 1.445 -17.539 1.00 87.88 114 GLN A O 1
ATOM 892 N N . GLN A 1 115 ? -7.851 1.003 -15.657 1.00 88.94 115 GLN A N 1
ATOM 893 C CA . GLN A 1 115 ? -8.773 2.140 -15.776 1.00 88.94 115 GLN A CA 1
ATOM 894 C C . GLN A 1 115 ? -8.105 3.493 -15.472 1.00 88.94 115 GLN A C 1
ATOM 896 O O . GLN A 1 115 ? -8.700 4.548 -15.697 1.00 88.94 115 GLN A O 1
ATOM 901 N N . SER A 1 116 ? -6.872 3.490 -14.961 1.00 83.19 116 SER A N 1
ATOM 902 C CA . SER A 1 116 ? -6.098 4.710 -14.754 1.00 83.19 116 SER A CA 1
ATOM 903 C C . SER A 1 116 ? -5.442 5.204 -16.051 1.00 83.19 116 SER A C 1
ATOM 905 O O . SER A 1 116 ? -5.192 4.448 -16.983 1.00 83.19 116 SER A O 1
ATOM 907 N N . GLN A 1 117 ? -5.071 6.484 -16.090 1.00 85.50 117 GLN A N 1
ATOM 908 C CA . GLN A 1 117 ? -4.346 7.101 -17.215 1.00 85.50 117 GLN A CA 1
ATOM 909 C C . GLN A 1 117 ? -2.831 6.786 -17.199 1.00 85.50 117 GLN A C 1
ATOM 911 O O . GLN A 1 117 ? -2.002 7.595 -17.620 1.00 85.50 117 GLN A O 1
ATOM 916 N N . MET A 1 118 ? -2.431 5.635 -16.648 1.00 87.62 118 MET A N 1
ATOM 917 C CA . MET A 1 118 ? -1.029 5.223 -16.540 1.00 87.62 118 MET A CA 1
ATOM 918 C C . MET A 1 118 ? -0.544 4.555 -17.833 1.00 87.62 118 MET A C 1
ATOM 920 O O . MET A 1 118 ? -1.246 3.764 -18.452 1.00 87.62 118 MET A O 1
ATOM 924 N N . SER A 1 119 ? 0.718 4.789 -18.208 1.00 90.56 119 SER A N 1
ATOM 925 C CA . SER A 1 119 ? 1.380 3.982 -19.249 1.00 90.56 119 SER A CA 1
ATOM 926 C C . SER A 1 119 ? 1.406 2.498 -18.857 1.00 90.56 119 SER A C 1
ATOM 928 O O . SER A 1 119 ? 1.579 2.203 -17.673 1.00 90.56 119 SER A O 1
ATOM 930 N N . GLY A 1 120 ? 1.382 1.579 -19.828 1.00 91.94 120 GLY A N 1
ATOM 931 C CA . GLY A 1 120 ? 1.410 0.128 -19.579 1.00 91.94 120 GLY A CA 1
ATOM 932 C C . GLY A 1 120 ? 2.474 -0.334 -18.564 1.00 91.94 120 GLY A C 1
ATOM 933 O O . GLY A 1 120 ? 2.119 -0.977 -17.577 1.00 91.94 120 GLY A O 1
ATOM 934 N N . PRO A 1 121 ? 3.759 0.057 -18.698 1.00 92.44 121 PRO A N 1
ATOM 935 C CA . PRO A 1 121 ? 4.781 -0.297 -17.709 1.00 92.44 121 PRO A CA 1
ATOM 936 C C . PRO A 1 121 ? 4.525 0.277 -16.308 1.00 92.44 121 PRO A C 1
ATOM 938 O O . PRO A 1 121 ? 4.868 -0.349 -15.309 1.00 92.44 121 PRO A O 1
ATOM 941 N N . ALA A 1 122 ? 3.945 1.477 -16.209 1.00 92.56 122 ALA A N 1
ATOM 942 C CA . ALA A 1 122 ? 3.616 2.084 -14.918 1.00 92.56 122 ALA A CA 1
ATOM 943 C C . ALA A 1 122 ? 2.449 1.349 -14.241 1.00 92.56 122 ALA A C 1
ATOM 945 O O . ALA A 1 122 ? 2.538 1.048 -13.056 1.00 92.56 122 ALA A O 1
ATOM 946 N N . ALA A 1 123 ? 1.407 1.014 -15.007 1.00 93.69 123 ALA A N 1
ATOM 947 C CA . ALA A 1 123 ? 0.278 0.207 -14.551 1.00 93.69 123 ALA A CA 1
ATOM 948 C C . ALA A 1 123 ? 0.728 -1.188 -14.083 1.00 93.69 123 ALA A C 1
ATOM 950 O O . ALA A 1 123 ? 0.315 -1.656 -13.021 1.00 93.69 123 ALA A O 1
ATOM 951 N N . LYS A 1 124 ? 1.645 -1.823 -14.827 1.00 93.88 124 LYS A N 1
ATOM 952 C CA . LYS A 1 124 ? 2.241 -3.104 -14.431 1.00 93.88 124 LYS A CA 1
ATOM 953 C C . LYS A 1 124 ? 2.963 -2.986 -13.089 1.00 93.88 124 LYS A C 1
ATOM 955 O O . LYS A 1 124 ? 2.641 -3.726 -12.170 1.00 93.88 124 LYS A O 1
ATOM 960 N N . LEU A 1 125 ? 3.879 -2.022 -12.939 1.00 94.75 125 LEU A N 1
ATOM 961 C CA . LEU A 1 125 ? 4.616 -1.856 -11.680 1.00 94.75 125 LEU A CA 1
ATOM 962 C C . LEU A 1 125 ? 3.679 -1.551 -10.500 1.00 94.75 125 LEU A C 1
ATOM 964 O O . LEU A 1 125 ? 3.863 -2.106 -9.423 1.00 94.75 125 LEU A O 1
ATOM 968 N N . ALA A 1 126 ? 2.671 -0.699 -10.696 1.00 95.31 126 ALA A N 1
ATOM 969 C CA . ALA A 1 126 ? 1.681 -0.397 -9.666 1.00 95.31 126 ALA A CA 1
ATOM 970 C C . ALA A 1 126 ? 0.927 -1.654 -9.205 1.00 95.31 126 ALA A C 1
ATOM 972 O O . ALA A 1 126 ? 0.798 -1.883 -8.002 1.00 95.31 126 ALA A O 1
ATOM 973 N N . SER A 1 127 ? 0.487 -2.485 -10.154 1.00 95.69 127 SER A N 1
ATOM 974 C CA . SER A 1 127 ? -0.221 -3.737 -9.866 1.00 95.69 127 SER A CA 1
ATOM 975 C C . SER A 1 127 ? 0.664 -4.709 -9.083 1.00 95.69 127 SER A C 1
ATOM 977 O O . SER A 1 127 ? 0.238 -5.216 -8.050 1.00 95.69 127 SER A O 1
ATOM 979 N N . GLU A 1 128 ? 1.917 -4.900 -9.505 1.00 95.81 128 GLU A N 1
ATOM 980 C CA . GLU A 1 128 ? 2.872 -5.779 -8.815 1.00 95.81 128 GLU A CA 1
ATOM 981 C C . GLU A 1 128 ? 3.177 -5.311 -7.383 1.00 95.81 128 GLU A C 1
ATOM 983 O O . GLU A 1 128 ? 3.246 -6.120 -6.461 1.00 95.81 128 GLU A O 1
ATOM 988 N N . ILE A 1 129 ? 3.294 -3.998 -7.155 1.00 96.12 129 ILE A N 1
ATOM 989 C CA . ILE A 1 129 ? 3.488 -3.444 -5.806 1.00 96.12 129 ILE A CA 1
ATOM 990 C C . ILE A 1 129 ? 2.278 -3.716 -4.908 1.00 96.12 129 ILE A C 1
ATOM 992 O O . ILE A 1 129 ? 2.454 -4.091 -3.747 1.00 96.12 129 ILE A O 1
ATOM 996 N N . ILE A 1 130 ? 1.058 -3.548 -5.429 1.00 96.69 130 ILE A N 1
ATOM 997 C CA . ILE A 1 130 ? -0.171 -3.817 -4.671 1.00 96.69 130 ILE A CA 1
ATOM 998 C C . ILE A 1 130 ? -0.271 -5.305 -4.330 1.00 96.69 130 ILE A C 1
ATOM 1000 O O . ILE A 1 130 ? -0.561 -5.634 -3.182 1.00 96.69 130 ILE A O 1
ATOM 1004 N N . LYS A 1 131 ? 0.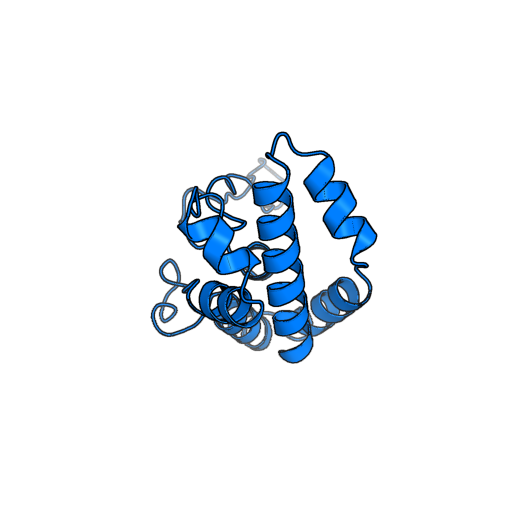005 -6.199 -5.287 1.00 96.94 131 LYS A N 1
ATOM 1005 C CA . LYS A 1 131 ? 0.000 -7.655 -5.067 1.00 96.94 131 LYS A CA 1
ATOM 1006 C C . LYS A 1 131 ? 1.037 -8.076 -4.026 1.00 96.94 131 LYS A C 1
ATOM 1008 O O . LYS A 1 131 ? 0.688 -8.756 -3.065 1.00 96.94 131 LYS A O 1
ATOM 1013 N N . CYS A 1 132 ? 2.266 -7.573 -4.144 1.00 96.69 132 CYS A N 1
ATOM 1014 C CA . CYS A 1 132 ? 3.334 -7.838 -3.184 1.00 96.69 132 CYS A CA 1
ATOM 1015 C C . CYS A 1 132 ? 2.957 -7.370 -1.767 1.00 96.69 132 CYS A C 1
ATOM 1017 O O . CYS A 1 132 ? 3.075 -8.118 -0.800 1.00 96.69 132 CYS A O 1
ATOM 1019 N N . ASN A 1 133 ? 2.448 -6.145 -1.608 1.00 97.19 133 ASN A N 1
ATOM 1020 C CA . ASN A 1 133 ? 2.037 -5.665 -0.286 1.00 97.19 133 ASN A CA 1
ATOM 1021 C C . ASN A 1 133 ? 0.774 -6.362 0.239 1.00 97.19 133 ASN A C 1
ATOM 1023 O O . ASN A 1 133 ? 0.649 -6.524 1.451 1.00 97.19 133 ASN A O 1
ATOM 1027 N N . ARG A 1 134 ? -0.148 -6.783 -0.638 1.00 97.19 134 ARG A N 1
ATOM 1028 C CA . ARG A 1 134 ? -1.310 -7.606 -0.275 1.00 97.19 134 ARG A CA 1
ATOM 1029 C C . ARG A 1 134 ? -0.850 -8.905 0.378 1.00 97.19 134 ARG A C 1
ATOM 1031 O O . ARG A 1 134 ? -1.287 -9.183 1.488 1.00 97.19 134 ARG A O 1
ATOM 1038 N N . GLU A 1 135 ? 0.047 -9.645 -0.272 1.00 96.50 135 GLU A N 1
ATOM 1039 C CA . GLU A 1 135 ? 0.620 -10.893 0.256 1.00 96.50 135 GLU A CA 1
ATOM 1040 C C . GLU A 1 135 ? 1.264 -10.666 1.623 1.00 96.50 135 GLU A C 1
ATOM 1042 O O . GLU A 1 135 ? 0.902 -11.318 2.597 1.00 96.50 135 GLU A O 1
ATOM 1047 N N . ARG A 1 136 ? 2.098 -9.631 1.744 1.00 96.31 136 ARG A N 1
ATOM 1048 C CA . ARG A 1 136 ? 2.742 -9.280 3.017 1.00 96.31 136 ARG A CA 1
ATOM 1049 C C . ARG A 1 136 ? 1.749 -8.951 4.134 1.00 96.31 136 ARG A C 1
ATOM 1051 O O . ARG A 1 136 ? 1.998 -9.272 5.292 1.00 96.31 136 ARG A O 1
ATOM 1058 N N . ILE A 1 137 ? 0.637 -8.278 3.824 1.00 95.88 137 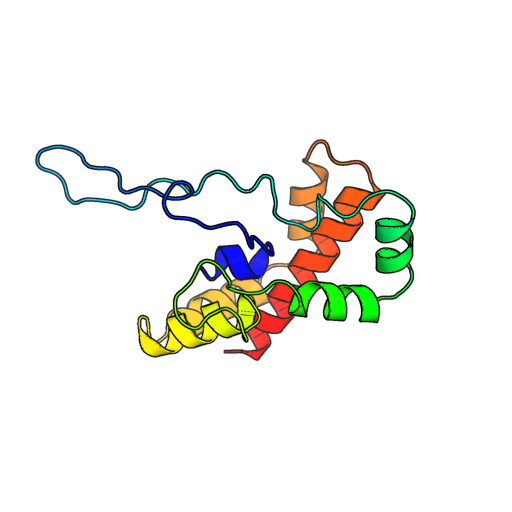ILE A N 1
ATOM 1059 C CA . ILE A 1 137 ? -0.411 -7.992 4.816 1.00 95.88 137 ILE A CA 1
ATOM 1060 C C . ILE A 1 137 ? -1.115 -9.284 5.243 1.00 95.88 137 ILE A C 1
ATOM 1062 O O . ILE A 1 137 ? -1.404 -9.435 6.429 1.00 95.88 137 ILE A O 1
ATOM 1066 N N . VAL A 1 138 ? -1.378 -10.195 4.302 1.00 96.00 138 VAL A N 1
ATOM 1067 C CA . VAL A 1 138 ? -1.996 -11.501 4.578 1.00 96.00 138 VAL A CA 1
ATOM 1068 C C . VAL A 1 138 ? -1.080 -12.363 5.451 1.00 96.00 138 VAL A C 1
ATOM 1070 O O . VAL A 1 138 ? -1.549 -12.930 6.428 1.00 96.00 138 VAL A O 1
ATOM 1073 N N . GLU A 1 139 ? 0.226 -12.383 5.185 1.00 94.62 139 GLU A N 1
ATOM 1074 C CA . GLU A 1 139 ? 1.222 -13.105 5.996 1.00 94.62 139 GLU A CA 1
ATOM 1075 C C . GLU A 1 139 ? 1.414 -12.520 7.402 1.00 94.62 139 GLU A C 1
ATOM 1077 O O . GLU A 1 139 ? 1.839 -13.212 8.323 1.00 94.62 139 GLU A O 1
ATOM 1082 N N . CYS A 1 140 ? 1.125 -11.229 7.584 1.00 88.25 140 CYS A N 1
ATOM 1083 C CA . CYS A 1 140 ? 1.212 -10.576 8.886 1.00 88.25 140 CYS A CA 1
ATOM 1084 C C . CYS A 1 140 ? 0.052 -10.927 9.829 1.00 88.25 140 CYS A C 1
ATOM 1086 O O . CYS A 1 140 ? 0.125 -10.534 10.999 1.00 88.25 140 CYS A O 1
ATOM 1088 N N . HIS A 1 141 ? -1.036 -11.517 9.328 1.00 75.69 141 HIS A N 1
ATOM 1089 C CA . HIS A 1 141 ? -2.237 -11.803 10.113 1.00 75.69 141 HIS A CA 1
ATOM 1090 C C . HIS A 1 141 ? -2.039 -12.970 11.084 1.00 75.69 141 HIS A C 1
ATOM 1092 O O . HIS A 1 141 ? -1.546 -14.035 10.660 1.00 75.69 141 HIS A O 1
#

Radius of gyration: 15.81 Å; chains: 1; bounding box: 40×34×39 Å

Organism: NCBI:txid556325

Foldseek 3Di:
DQVCLLQLQLPDAPVQWDWDDDPPDDIDTDDGDDSVPTLPPVQDDPSLVVCVVDLVSLLVVSQPSWNVNDDVTRPGRPLLVVLVCCCVPPNCPLVVVLVVLVVDDLVNLLVVLVPDPDDPSSSVSSSSNSNSSSVVSNVSD

Secondary structure (DSSP, 8-state):
-HHHHHHT-TT--TTS--EE--TTS--EEPPP---TT-TTTT--THHHHHHHH-HHHHHHHHHT-B-TTSTT-TTSBHHHHHHHHHHHHSTTHHHHHHHHHHT--HHHHHHHHHTSS--HHHHHHHHHHHHHHHHHHHHT-

pLDDT: mean 92.36, std 3.49, range [75.69, 97.19]

Sequence (141 aa):
MLFDGLIGNTDRHSNNWAIEVTLGKKNRLAPSFDHATAMAITSRGARREKLLAEPQGIFDFAVKARARQFEDGQSKSLVDYAAGFSRQFAPGRLSAWASKLEALRDDVIESLIQQSQMSGPAAKLASEIIKCNRERIVECH